Protein AF-A0A8S2ZMB6-F1 (afdb_monomer_lite)

Structure (mmCIF, N/CA/C/O backbone):
data_AF-A0A8S2ZMB6-F1
#
_entry.id   AF-A0A8S2ZMB6-F1
#
loop_
_atom_site.group_PDB
_atom_site.id
_atom_site.type_symbol
_atom_site.label_atom_id
_atom_site.label_alt_id
_atom_site.label_comp_id
_atom_site.label_asym_id
_atom_site.label_entity_id
_atom_site.label_seq_id
_atom_site.pdbx_PDB_ins_code
_atom_site.Cartn_x
_atom_site.Cartn_y
_atom_site.Cartn_z
_atom_site.occupancy
_atom_site.B_iso_or_equiv
_atom_site.auth_seq_id
_atom_site.auth_comp_id
_atom_site.auth_asym_id
_atom_site.auth_atom_id
_atom_site.pdbx_PDB_model_num
ATOM 1 N N . MET A 1 1 ? -8.492 14.166 2.239 1.00 45.06 1 MET A N 1
ATOM 2 C CA . MET A 1 1 ? -8.370 13.109 1.217 1.00 45.06 1 MET A CA 1
ATOM 3 C C . MET A 1 1 ? -6.886 12.848 1.044 1.00 45.06 1 MET A C 1
ATOM 5 O O . MET A 1 1 ? -6.188 13.728 0.562 1.00 45.06 1 MET A O 1
ATOM 9 N N . SER A 1 2 ? -6.374 11.742 1.579 1.00 49.38 2 SER A N 1
ATOM 10 C CA . SER A 1 2 ? -4.940 11.442 1.514 1.00 49.38 2 SER A CA 1
ATOM 11 C C . SER A 1 2 ? -4.708 10.565 0.291 1.00 49.38 2 SER A C 1
ATOM 13 O O . SER A 1 2 ? -5.038 9.391 0.330 1.00 49.38 2 SER A O 1
ATOM 15 N N . ALA A 1 3 ? -4.204 11.130 -0.803 1.00 52.44 3 ALA A N 1
ATOM 16 C CA . ALA A 1 3 ? -3.805 10.361 -1.978 1.00 52.44 3 ALA A CA 1
ATOM 17 C C . ALA A 1 3 ? -2.296 10.106 -1.909 1.00 52.44 3 ALA A C 1
ATOM 19 O O . ALA A 1 3 ? -1.514 11.032 -1.677 1.00 52.44 3 ALA A O 1
ATOM 20 N N . CYS A 1 4 ? -1.870 8.855 -2.083 1.00 55.31 4 CYS A N 1
ATOM 21 C CA . CYS A 1 4 ? -0.455 8.555 -2.274 1.00 55.31 4 CYS A CA 1
ATOM 22 C C . CYS A 1 4 ? -0.186 8.450 -3.774 1.00 55.31 4 CYS A C 1
ATOM 24 O O . CYS A 1 4 ? -0.675 7.529 -4.423 1.00 55.31 4 CYS A O 1
ATOM 26 N N . HIS A 1 5 ? 0.592 9.395 -4.299 1.00 54.06 5 HIS A N 1
ATOM 27 C CA . HIS A 1 5 ? 1.124 9.346 -5.659 1.00 54.06 5 HIS A CA 1
ATOM 28 C C . HIS A 1 5 ? 2.185 8.245 -5.756 1.00 54.06 5 HIS A C 1
ATOM 30 O O . HIS A 1 5 ? 3.056 8.150 -4.876 1.00 54.06 5 HIS A O 1
ATOM 36 N N . TYR A 1 6 ? 2.083 7.396 -6.776 1.00 61.00 6 TYR A N 1
ATOM 37 C CA . TYR A 1 6 ? 3.091 6.403 -7.115 1.00 61.00 6 TYR A CA 1
ATOM 38 C C . TYR A 1 6 ? 3.336 6.405 -8.637 1.00 61.00 6 TYR A C 1
ATOM 40 O O . TYR A 1 6 ? 2.398 6.194 -9.406 1.00 61.00 6 TYR A O 1
ATOM 48 N N . PRO A 1 7 ? 4.577 6.630 -9.106 1.00 53.91 7 PRO A N 1
ATOM 49 C CA . PRO A 1 7 ? 4.878 6.578 -10.529 1.00 53.91 7 PRO A CA 1
ATOM 50 C C . PRO A 1 7 ? 4.968 5.120 -10.989 1.00 53.91 7 PRO A C 1
ATOM 52 O O . PRO A 1 7 ? 5.920 4.413 -10.658 1.00 53.91 7 PRO A O 1
ATOM 55 N N . SER A 1 8 ? 3.986 4.667 -11.765 1.00 52.50 8 SER A 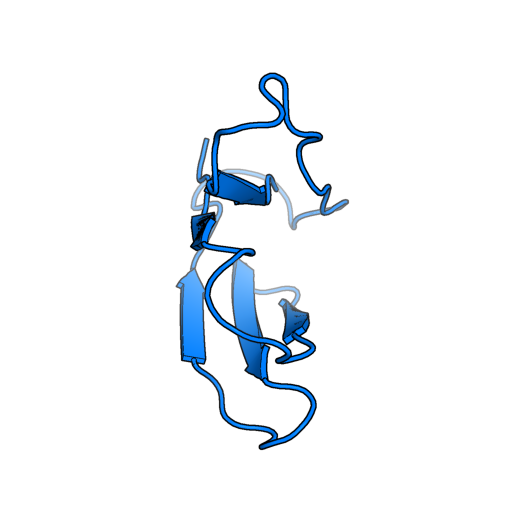N 1
ATOM 56 C CA . SER A 1 8 ? 3.897 3.268 -12.197 1.00 52.50 8 SER A CA 1
ATOM 57 C C . SER A 1 8 ? 4.769 2.914 -13.394 1.00 52.50 8 SER A C 1
ATOM 59 O O . SER A 1 8 ? 5.021 1.739 -13.652 1.00 52.50 8 SER A O 1
ATOM 61 N N . SER A 1 9 ? 5.284 3.910 -14.116 1.00 51.91 9 SER A N 1
ATOM 62 C CA . SER A 1 9 ? 6.044 3.664 -15.345 1.00 51.91 9 SER A CA 1
ATOM 63 C C . SER A 1 9 ? 7.526 3.399 -15.144 1.00 51.91 9 SER A C 1
ATOM 65 O O . SER A 1 9 ? 8.200 2.961 -16.076 1.00 51.91 9 SER A O 1
ATOM 67 N N . LEU A 1 10 ? 8.059 3.659 -13.949 1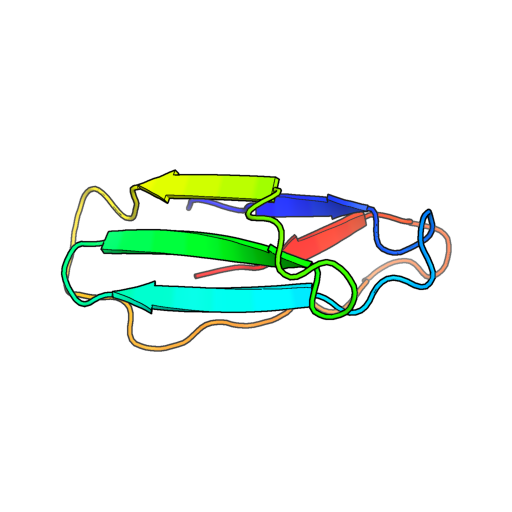.00 52.34 10 LEU A N 1
ATOM 68 C CA . LEU A 1 10 ? 9.506 3.688 -13.768 1.00 52.34 10 LEU A CA 1
ATOM 69 C C . LEU A 1 10 ? 10.094 2.333 -13.365 1.00 52.34 10 LEU A C 1
ATOM 71 O O . LEU A 1 10 ? 11.310 2.162 -13.402 1.00 52.34 10 LEU A O 1
ATOM 75 N N . THR A 1 11 ? 9.290 1.351 -12.949 1.00 55.41 11 THR A N 1
ATOM 76 C CA . THR A 1 11 ? 9.857 0.112 -12.403 1.00 55.41 11 THR A CA 1
ATOM 77 C C . THR A 1 11 ? 8.974 -1.102 -12.681 1.00 55.41 11 THR A C 1
ATOM 79 O O . THR A 1 11 ? 7.820 -1.136 -12.278 1.00 55.41 11 THR A O 1
ATOM 82 N N . LYS A 1 12 ? 9.540 -2.159 -13.292 1.00 63.47 12 LYS A N 1
ATOM 83 C CA . LYS A 1 12 ? 8.957 -3.525 -13.373 1.00 63.47 12 LYS A CA 1
ATOM 84 C C . LYS A 1 12 ? 8.853 -4.198 -11.987 1.00 63.47 12 LYS A C 1
ATOM 86 O O . LYS A 1 12 ? 9.010 -5.410 -11.851 1.00 63.47 12 LYS A O 1
ATOM 91 N N . GLU A 1 13 ? 8.697 -3.414 -10.931 1.00 66.94 13 GLU A N 1
ATOM 92 C CA . GLU A 1 13 ? 8.625 -3.886 -9.560 1.00 66.94 13 GLU A CA 1
ATOM 93 C C . GLU A 1 13 ? 7.155 -4.124 -9.217 1.00 66.94 13 GLU A C 1
ATOM 95 O O . GLU A 1 13 ? 6.294 -3.282 -9.449 1.00 66.94 13 GLU A O 1
ATOM 100 N N . SER A 1 14 ? 6.851 -5.303 -8.679 1.00 72.06 14 SER A N 1
ATOM 101 C CA . SER A 1 14 ? 5.536 -5.569 -8.099 1.00 72.06 14 SER A CA 1
ATOM 102 C C . SER A 1 14 ? 5.508 -5.011 -6.683 1.00 72.06 14 SER A C 1
ATOM 104 O O . SER A 1 14 ? 6.458 -5.219 -5.927 1.00 72.06 14 SER A O 1
ATOM 106 N N . PHE A 1 15 ? 4.426 -4.342 -6.295 1.00 76.25 15 PHE A N 1
ATOM 107 C CA . PHE A 1 15 ? 4.274 -3.787 -4.951 1.00 76.25 15 PHE A CA 1
ATOM 108 C C . PHE A 1 15 ? 3.095 -4.410 -4.220 1.00 76.25 15 PHE A C 1
ATOM 110 O O . PHE A 1 15 ? 2.091 -4.785 -4.818 1.00 76.25 15 PHE A O 1
ATOM 117 N N . LEU A 1 16 ? 3.236 -4.504 -2.902 1.00 81.50 16 LEU A N 1
ATOM 118 C CA . LEU A 1 16 ? 2.205 -4.952 -1.984 1.00 81.50 16 LEU A CA 1
ATOM 119 C C . LEU A 1 16 ? 1.915 -3.830 -0.993 1.00 81.50 16 LEU A C 1
ATOM 121 O O . LEU A 1 16 ? 2.829 -3.295 -0.364 1.00 81.50 16 LEU A O 1
ATOM 125 N N . ILE A 1 17 ? 0.640 -3.504 -0.821 1.00 81.69 17 ILE A N 1
ATOM 126 C CA . ILE A 1 17 ? 0.193 -2.561 0.201 1.00 81.69 17 ILE A CA 1
ATOM 127 C C . ILE A 1 17 ? -0.510 -3.339 1.296 1.00 81.69 17 ILE A C 1
ATOM 129 O O . ILE A 1 17 ? -1.421 -4.119 1.032 1.00 81.69 17 ILE A O 1
ATOM 133 N N . THR A 1 18 ? -0.093 -3.102 2.534 1.00 82.56 18 THR A N 1
ATOM 134 C CA . THR A 1 18 ? -0.742 -3.665 3.720 1.00 82.56 18 THR A CA 1
ATOM 135 C C . THR A 1 18 ? -1.268 -2.545 4.601 1.00 82.56 18 THR A C 1
ATOM 137 O O . THR A 1 18 ? -0.566 -1.549 4.807 1.00 82.56 18 THR A O 1
ATOM 140 N N . ILE A 1 19 ? -2.454 -2.745 5.164 1.00 79.62 19 ILE A N 1
ATOM 141 C CA . ILE A 1 19 ? -3.079 -1.852 6.142 1.00 79.62 19 ILE A CA 1
ATOM 142 C C . ILE A 1 19 ? -3.201 -2.600 7.463 1.00 79.62 19 ILE A C 1
ATOM 144 O O . ILE A 1 19 ? -3.493 -3.796 7.461 1.00 79.62 19 ILE A O 1
ATOM 148 N N . ASN A 1 20 ? -3.020 -1.906 8.581 1.00 77.38 20 ASN A N 1
ATOM 149 C CA . ASN A 1 20 ? -3.405 -2.419 9.893 1.00 77.38 20 ASN A CA 1
ATOM 150 C C . ASN A 1 20 ? -4.631 -1.673 10.455 1.00 77.38 20 ASN A C 1
ATOM 152 O O . ASN A 1 20 ? -5.015 -0.609 9.973 1.00 77.38 20 ASN A O 1
ATOM 156 N N . ASN A 1 21 ? -5.209 -2.198 11.536 1.00 70.38 21 ASN A N 1
ATOM 157 C CA . ASN A 1 21 ? -6.349 -1.573 12.221 1.00 70.38 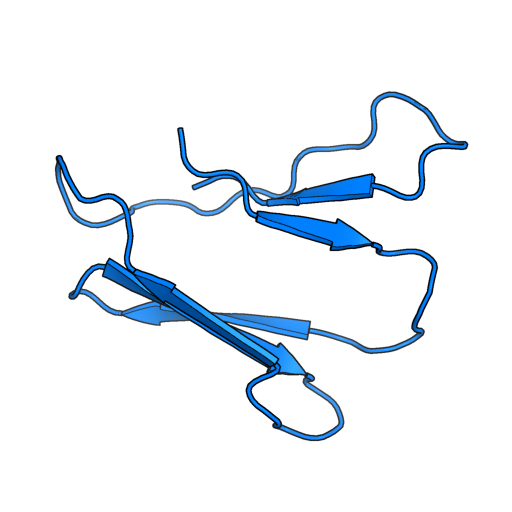21 ASN A CA 1
ATOM 158 C C . ASN A 1 21 ? -5.989 -0.265 12.965 1.00 70.38 21 ASN A C 1
ATOM 160 O O . ASN A 1 21 ? -6.850 0.324 13.608 1.00 70.38 21 ASN A O 1
ATOM 164 N N . GLU A 1 22 ? -4.739 0.199 12.877 1.00 74.25 22 GLU A N 1
ATOM 165 C CA . GLU A 1 22 ? -4.215 1.409 13.526 1.00 74.25 22 GLU A CA 1
ATOM 166 C C . GLU A 1 22 ? -3.838 2.490 12.503 1.00 74.25 22 GLU A C 1
ATOM 168 O O . GLU A 1 22 ? -2.902 3.261 12.723 1.00 74.25 22 GLU A O 1
ATOM 173 N N . TYR A 1 23 ? -4.524 2.535 11.358 1.00 76.38 23 TYR A N 1
ATOM 174 C CA . TYR A 1 23 ? -4.338 3.607 10.373 1.00 76.38 23 TYR A CA 1
ATOM 175 C C . TYR A 1 23 ? -2.928 3.649 9.757 1.00 76.38 23 TYR A C 1
ATOM 177 O O . TYR A 1 23 ? -2.491 4.684 9.258 1.00 76.38 23 TYR A O 1
ATOM 185 N N . LYS A 1 24 ? -2.180 2.539 9.794 1.00 81.75 24 LYS A N 1
ATOM 186 C CA . LYS A 1 24 ? -0.819 2.443 9.254 1.00 81.75 24 LYS A CA 1
ATOM 187 C C . LYS A 1 24 ? -0.829 1.688 7.933 1.00 81.75 24 LYS A C 1
ATOM 189 O O . LYS A 1 24 ? -1.165 0.504 7.882 1.00 81.75 24 LYS A O 1
ATOM 194 N N . TYR A 1 25 ? -0.367 2.361 6.889 1.00 83.31 25 TYR A N 1
ATOM 195 C CA . TYR A 1 25 ? -0.099 1.775 5.580 1.00 83.31 25 TYR A CA 1
ATOM 196 C C . TYR A 1 25 ? 1.380 1.511 5.431 1.00 83.31 25 TYR A C 1
ATOM 198 O O . TYR A 1 25 ? 2.211 2.350 5.791 1.00 83.31 25 TYR A O 1
ATOM 206 N N . LYS A 1 26 ? 1.704 0.373 4.827 1.00 86.00 26 LYS A N 1
ATOM 207 C CA . LYS A 1 26 ? 3.064 0.061 4.402 1.00 86.00 26 LYS A CA 1
ATOM 208 C C . LYS A 1 26 ? 3.053 -0.387 2.954 1.00 86.00 26 LYS A C 1
ATOM 210 O O . LYS A 1 26 ? 2.301 -1.288 2.587 1.00 86.00 26 LYS A O 1
ATOM 215 N N . LEU A 1 27 ? 3.892 0.263 2.160 1.00 84.88 27 LEU A N 1
ATOM 216 C CA . LEU A 1 27 ? 4.175 -0.096 0.782 1.00 84.88 27 LEU A CA 1
ATOM 217 C C . LEU A 1 27 ? 5.443 -0.942 0.761 1.00 84.88 27 LEU A C 1
ATOM 219 O O . LEU A 1 27 ? 6.534 -0.449 1.064 1.00 84.88 27 LEU A O 1
ATOM 223 N N . TYR A 1 28 ? 5.291 -2.201 0.388 1.00 83.19 28 TYR A N 1
ATOM 224 C CA . TYR A 1 28 ? 6.375 -3.150 0.217 1.00 83.19 28 TYR A CA 1
ATOM 225 C C . TYR A 1 28 ? 6.652 -3.361 -1.263 1.00 83.19 28 TYR A C 1
ATOM 227 O O . TYR A 1 28 ? 5.729 -3.492 -2.062 1.00 83.19 28 TYR A O 1
ATOM 235 N N . ASN A 1 29 ? 7.923 -3.451 -1.629 1.00 82.25 29 ASN A N 1
ATOM 236 C CA . ASN A 1 29 ? 8.302 -4.062 -2.894 1.00 82.25 29 ASN A CA 1
ATOM 237 C C . ASN A 1 29 ? 8.196 -5.587 -2.719 1.00 82.25 29 ASN A C 1
ATOM 239 O O . ASN A 1 29 ? 8.807 -6.150 -1.814 1.00 82.25 29 ASN A O 1
ATOM 243 N N . SER A 1 30 ? 7.405 -6.248 -3.559 1.00 76.88 30 SER A N 1
ATOM 244 C CA . SER A 1 30 ? 7.174 -7.696 -3.519 1.00 76.88 30 SER A CA 1
ATOM 245 C C . SER A 1 30 ? 8.461 -8.488 -3.778 1.00 76.88 30 SER A C 1
ATOM 247 O O . SER A 1 30 ? 8.738 -9.471 -3.093 1.00 76.88 30 SER A O 1
ATOM 249 N N . SER A 1 31 ? 9.295 -8.017 -4.708 1.00 80.81 31 SER A N 1
ATOM 250 C CA . SER A 1 31 ? 10.534 -8.680 -5.126 1.00 80.81 31 SER A CA 1
ATOM 251 C C . SER A 1 31 ? 11.632 -8.609 -4.062 1.00 80.81 31 SER A C 1
ATOM 253 O O . SER A 1 31 ? 12.292 -9.605 -3.787 1.00 80.81 31 SER A O 1
ATOM 255 N N . THR A 1 32 ? 11.834 -7.442 -3.443 1.00 82.31 32 THR A N 1
ATOM 256 C CA . THR A 1 32 ? 12.903 -7.231 -2.443 1.00 82.31 32 THR A CA 1
ATOM 257 C C . THR A 1 32 ? 12.413 -7.324 -0.999 1.00 82.31 32 THR A C 1
ATOM 259 O O . THR A 1 32 ? 13.224 -7.309 -0.077 1.00 82.31 32 THR A O 1
ATOM 262 N N . LYS A 1 33 ? 11.093 -7.398 -0.781 1.00 80.75 33 LYS A N 1
ATOM 263 C CA . LYS A 1 33 ? 10.422 -7.342 0.535 1.00 80.75 33 LYS A CA 1
ATOM 264 C C . LYS A 1 33 ? 10.730 -6.075 1.345 1.00 80.75 33 LYS A C 1
ATOM 266 O O . LYS A 1 33 ? 10.410 -5.994 2.529 1.00 80.75 33 LYS A O 1
ATOM 271 N N . MET A 1 34 ? 11.312 -5.059 0.710 1.00 83.00 34 MET A N 1
ATOM 272 C CA . MET A 1 34 ? 11.681 -3.803 1.353 1.00 83.00 34 MET A CA 1
ATOM 273 C C . MET A 1 34 ? 10.464 -2.894 1.512 1.00 83.00 34 MET A C 1
ATOM 275 O O . MET A 1 34 ? 9.702 -2.683 0.566 1.00 83.00 34 MET A O 1
ATOM 279 N N . CYS A 1 35 ? 10.307 -2.310 2.701 1.00 83.50 35 CYS A N 1
ATOM 280 C CA . CYS A 1 35 ? 9.304 -1.279 2.952 1.00 83.50 35 CYS A CA 1
ATOM 281 C C . CYS A 1 35 ? 9.788 0.055 2.366 1.00 83.50 35 CYS A C 1
ATOM 283 O O . CYS A 1 35 ? 10.732 0.653 2.878 1.00 83.50 35 CYS A O 1
ATOM 285 N N . ARG A 1 36 ? 9.141 0.529 1.299 1.00 83.19 36 ARG A N 1
ATOM 286 C CA . ARG A 1 36 ? 9.492 1.777 0.601 1.00 83.19 36 ARG A CA 1
ATOM 287 C C . ARG A 1 36 ? 8.843 3.004 1.231 1.00 83.19 36 ARG A C 1
ATOM 289 O O . ARG A 1 36 ? 9.435 4.077 1.223 1.00 83.19 36 ARG A O 1
ATOM 296 N N . LYS A 1 37 ? 7.626 2.861 1.762 1.00 82.75 37 LYS A N 1
ATOM 297 C CA . LYS A 1 37 ? 6.872 3.978 2.340 1.00 82.75 37 LYS A CA 1
ATOM 298 C C . LYS A 1 37 ? 5.975 3.493 3.467 1.00 82.75 37 LYS A C 1
ATOM 300 O O . LYS A 1 37 ? 5.297 2.479 3.323 1.00 82.75 37 LYS A O 1
ATOM 305 N N . THR A 1 38 ? 5.972 4.227 4.574 1.00 85.56 38 THR A N 1
ATOM 306 C CA . THR A 1 38 ? 5.002 4.058 5.660 1.00 85.56 38 THR A CA 1
ATOM 307 C C . THR A 1 38 ? 4.209 5.347 5.784 1.00 85.56 38 THR A C 1
ATOM 309 O O . THR A 1 38 ? 4.796 6.425 5.819 1.00 85.56 38 THR A O 1
ATOM 312 N N . ILE A 1 39 ? 2.885 5.239 5.813 1.00 82.06 39 ILE A N 1
ATOM 313 C CA . ILE A 1 39 ? 1.978 6.384 5.915 1.00 82.06 39 ILE A CA 1
ATOM 314 C C . ILE A 1 39 ? 1.035 6.126 7.084 1.00 82.06 39 ILE A C 1
ATOM 316 O O . ILE A 1 39 ? 0.581 4.999 7.271 1.00 82.06 39 ILE A O 1
ATOM 320 N N . LEU A 1 40 ? 0.745 7.167 7.858 1.00 81.06 40 LEU A N 1
ATOM 321 C CA . LEU A 1 40 ? -0.303 7.155 8.873 1.00 81.06 40 LEU A CA 1
ATOM 322 C C . LEU A 1 40 ? -1.507 7.936 8.333 1.00 81.06 40 LEU A C 1
ATOM 324 O O . LEU A 1 40 ? -1.362 9.090 7.933 1.00 81.06 40 LEU A O 1
ATOM 328 N N . GLY A 1 41 ? -2.682 7.314 8.285 1.00 73.62 41 GLY A N 1
ATOM 329 C CA . GLY A 1 41 ? -3.930 7.964 7.885 1.00 73.62 41 GLY A CA 1
ATOM 330 C 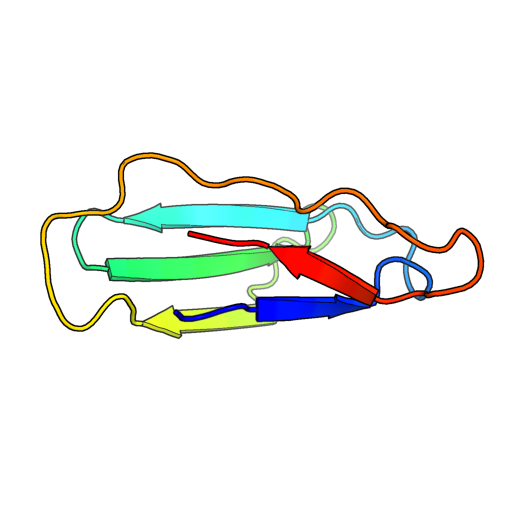C . GLY A 1 41 ? -5.131 7.008 7.858 1.00 73.62 41 GLY A C 1
ATOM 331 O O . GLY A 1 41 ? -4.956 5.794 7.906 1.00 73.62 41 GLY A O 1
ATOM 332 N N . PRO A 1 42 ? -6.370 7.500 7.755 1.00 67.44 42 PRO A N 1
ATOM 333 C CA . PRO A 1 42 ? -6.816 8.878 7.876 1.00 67.44 42 PRO A CA 1
ATOM 334 C C . PRO A 1 42 ? -6.827 9.279 9.356 1.00 67.44 42 PRO A C 1
ATOM 336 O O . PRO A 1 42 ? -7.189 8.489 10.219 1.00 67.44 42 PRO A O 1
ATOM 339 N N . THR A 1 43 ? -6.448 10.516 9.663 1.00 66.75 43 THR A N 1
ATOM 340 C CA . THR A 1 43 ? -6.392 11.022 11.048 1.00 66.75 43 THR A CA 1
ATOM 341 C C . THR A 1 43 ? -7.784 11.231 11.666 1.00 66.75 43 THR A C 1
ATOM 343 O O . THR A 1 43 ? -7.898 11.441 12.867 1.00 66.75 43 THR A O 1
ATOM 346 N N . PHE A 1 44 ? -8.843 11.174 10.852 1.00 62.03 44 PHE A N 1
ATOM 347 C CA . PHE A 1 44 ? -10.234 11.373 11.255 1.00 62.03 44 PHE A CA 1
ATOM 348 C C . PHE A 1 44 ? -11.137 10.311 10.618 1.00 62.03 44 PHE A C 1
ATOM 350 O O . PHE A 1 44 ? -11.134 10.159 9.396 1.00 62.03 44 PHE A O 1
ATOM 357 N N . GLY A 1 45 ? -11.939 9.621 11.437 1.00 70.81 45 GLY A N 1
ATOM 358 C CA . GLY A 1 45 ? -12.973 8.683 10.989 1.00 70.81 45 GLY A CA 1
ATOM 359 C C . GLY A 1 45 ? -12.838 7.270 11.561 1.00 70.81 45 GLY A C 1
ATOM 360 O O . GLY A 1 45 ? -12.185 7.049 12.577 1.00 70.81 45 GLY A O 1
ATOM 361 N N . SER A 1 46 ? -13.511 6.320 10.911 1.00 69.00 46 SER A N 1
ATOM 362 C CA . SER A 1 46 ? -13.427 4.884 11.198 1.00 69.00 46 SER A CA 1
ATOM 363 C C . SER A 1 46 ? -12.225 4.236 10.493 1.00 69.00 46 SER A C 1
ATOM 365 O O . SER A 1 46 ? -11.754 4.783 9.491 1.00 69.00 46 SER A O 1
ATOM 367 N N . PRO A 1 47 ? -11.780 3.038 10.923 1.00 68.31 47 PRO A N 1
ATOM 368 C CA . PRO A 1 47 ? -10.774 2.259 10.206 1.00 68.31 47 PRO A CA 1
ATOM 369 C C . PRO A 1 47 ? -11.132 2.077 8.731 1.00 68.31 47 PRO A C 1
ATOM 371 O O . PRO A 1 47 ? -12.307 1.977 8.358 1.00 68.31 47 PRO A O 1
ATOM 374 N N . LEU A 1 48 ? -10.107 2.052 7.884 1.00 70.50 48 LEU A N 1
ATOM 375 C CA . LEU A 1 48 ? -10.290 2.085 6.444 1.00 70.50 48 LEU A CA 1
ATOM 376 C C . LEU A 1 48 ? -10.868 0.763 5.924 1.00 70.50 48 LEU A C 1
ATOM 378 O O . LEU A 1 48 ? -10.366 -0.313 6.242 1.00 70.50 48 LEU A O 1
ATOM 382 N N . ARG A 1 49 ? -11.941 0.840 5.128 1.00 71.94 49 ARG A N 1
ATOM 383 C CA . ARG A 1 49 ? -12.701 -0.345 4.684 1.00 71.94 49 ARG A CA 1
ATOM 384 C C . ARG A 1 49 ? -12.313 -0.855 3.300 1.00 71.94 49 ARG A C 1
ATOM 386 O O . ARG A 1 49 ? -12.564 -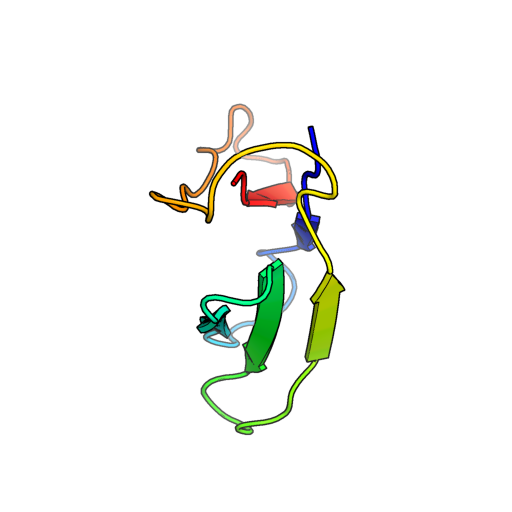2.021 3.008 1.00 71.94 49 ARG A O 1
ATOM 393 N N . LYS A 1 50 ? -11.769 0.000 2.429 1.00 72.88 50 LYS A N 1
ATOM 394 C CA . LYS A 1 50 ? -11.478 -0.350 1.035 1.00 72.88 50 LYS A CA 1
ATOM 395 C C . LYS A 1 50 ? -10.351 0.513 0.480 1.00 72.88 50 LYS A C 1
ATOM 397 O O . LYS A 1 50 ? -10.395 1.722 0.629 1.00 72.88 50 LYS A O 1
ATOM 402 N N . ILE A 1 51 ? -9.396 -0.112 -0.202 1.00 75.12 51 ILE A N 1
ATOM 403 C CA . ILE A 1 51 ? -8.410 0.582 -1.036 1.00 75.12 51 ILE A CA 1
ATOM 404 C C . ILE A 1 51 ? -8.822 0.418 -2.495 1.00 75.12 51 ILE A C 1
ATOM 406 O O . ILE A 1 51 ? -9.252 -0.667 -2.896 1.00 75.12 51 ILE A O 1
ATOM 410 N N . GLY A 1 52 ? -8.680 1.484 -3.281 1.00 72.81 52 GLY A N 1
ATOM 411 C CA . GLY A 1 52 ? -8.858 1.452 -4.727 1.00 72.81 52 GLY A CA 1
ATOM 412 C C . GLY A 1 52 ? -7.654 2.031 -5.463 1.00 72.81 52 GLY A C 1
ATOM 413 O O . GLY A 1 52 ? -6.995 2.957 -4.989 1.00 72.81 52 GLY A O 1
ATOM 414 N N . ILE A 1 53 ? -7.383 1.477 -6.642 1.00 73.75 53 ILE A N 1
ATOM 415 C CA . ILE A 1 53 ? -6.488 2.091 -7.624 1.00 73.75 53 ILE A CA 1
ATOM 416 C C . ILE A 1 53 ? -7.347 3.057 -8.435 1.00 73.75 53 ILE A C 1
ATOM 418 O O . ILE A 1 53 ? -8.426 2.678 -8.902 1.00 73.75 53 ILE A O 1
ATOM 422 N N . LEU A 1 54 ? -6.912 4.309 -8.554 1.00 73.69 54 LEU A N 1
ATOM 423 C CA . LEU A 1 54 ? -7.570 5.273 -9.421 1.00 73.69 54 LEU A CA 1
ATOM 424 C C . LEU A 1 54 ? -7.168 4.955 -10.870 1.00 73.69 54 LEU A C 1
ATOM 426 O O . LEU A 1 54 ? -5.972 4.970 -11.168 1.00 73.69 54 LEU A O 1
ATOM 430 N N . PRO A 1 55 ? -8.124 4.637 -11.761 1.00 63.56 55 PRO A N 1
ATOM 431 C CA . PRO A 1 55 ? -7.809 4.409 -13.163 1.00 63.56 55 PRO A CA 1
ATOM 432 C C . PRO A 1 55 ? -7.260 5.694 -13.791 1.00 63.56 55 PRO A C 1
ATOM 434 O O . PRO A 1 55 ? -7.715 6.793 -13.468 1.00 63.56 55 PRO A O 1
ATOM 437 N N . LYS A 1 56 ? -6.273 5.549 -14.679 1.00 67.94 56 LYS A N 1
ATOM 438 C CA . LYS A 1 56 ? -5.692 6.671 -15.421 1.00 67.94 56 LYS A CA 1
ATOM 439 C C . LYS A 1 56 ? -6.750 7.297 -16.328 1.00 67.94 56 LYS A C 1
ATOM 441 O O . LYS A 1 56 ? -7.469 6.575 -17.014 1.00 67.94 56 LYS A O 1
ATOM 446 N N . LEU A 1 57 ? -6.835 8.627 -16.311 1.00 63.62 57 LEU A N 1
ATOM 447 C CA . LEU A 1 57 ? -7.667 9.381 -17.251 1.00 63.62 57 LEU A CA 1
ATOM 448 C C . LEU A 1 57 ? -6.930 9.640 -18.576 1.00 63.62 57 LEU A C 1
ATOM 450 O O . LEU A 1 57 ? -7.567 9.660 -19.621 1.00 63.62 57 LEU A O 1
ATOM 454 N N . ASP A 1 58 ? -5.600 9.766 -18.516 1.00 65.06 58 ASP A N 1
ATOM 455 C CA . ASP A 1 58 ? -4.724 10.041 -19.656 1.00 65.06 58 ASP A CA 1
ATOM 456 C C . ASP A 1 58 ? -3.691 8.918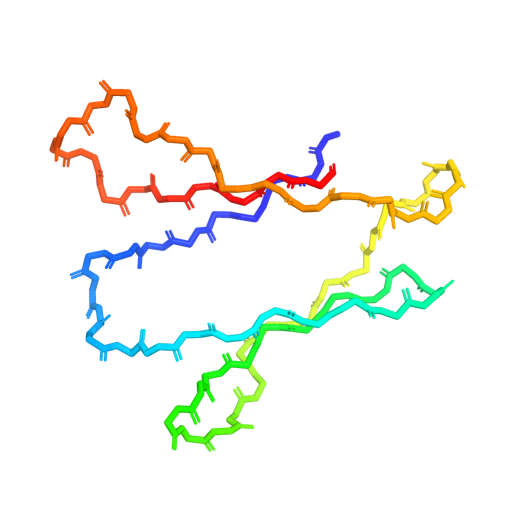 -19.817 1.00 65.06 58 ASP A C 1
ATOM 458 O O . ASP A 1 58 ? -2.991 8.562 -18.863 1.00 65.06 58 ASP A O 1
ATOM 462 N N . GLU A 1 59 ? -3.582 8.361 -21.025 1.00 59.88 59 GLU A N 1
ATOM 463 C CA . GLU A 1 59 ? -2.687 7.235 -21.337 1.00 59.88 59 GLU A CA 1
ATOM 464 C C . GLU A 1 59 ? -1.194 7.608 -21.226 1.00 59.88 59 GLU A C 1
ATOM 466 O O . GLU A 1 59 ? -0.370 6.752 -20.902 1.00 59.88 59 GLU A O 1
ATOM 471 N N . ASP A 1 60 ? -0.855 8.891 -21.393 1.00 58.72 60 ASP A N 1
ATOM 472 C CA . ASP A 1 60 ? 0.516 9.419 -21.314 1.00 58.72 60 ASP A CA 1
ATOM 473 C C . ASP A 1 60 ? 0.955 9.833 -19.898 1.00 58.72 60 ASP A C 1
ATOM 475 O O . ASP A 1 60 ? 2.143 10.074 -19.650 1.00 58.72 60 ASP A O 1
ATOM 479 N N . SER A 1 61 ? 0.027 9.910 -18.936 1.00 59.59 61 SER A N 1
ATOM 480 C CA . SER A 1 61 ? 0.385 10.258 -17.561 1.00 59.59 61 SER A CA 1
ATOM 481 C C . SER A 1 61 ? 0.907 9.030 -16.810 1.00 59.59 61 SER A C 1
ATOM 483 O O . SER A 1 61 ? 0.246 7.999 -16.648 1.00 59.59 61 SER A O 1
ATOM 485 N N . ASN A 1 62 ? 2.133 9.137 -16.302 1.00 60.06 62 ASN A N 1
ATOM 486 C CA . ASN A 1 62 ? 2.789 8.084 -15.524 1.00 60.06 62 ASN A CA 1
ATOM 487 C C . ASN A 1 62 ? 2.389 8.077 -14.044 1.00 60.06 62 ASN A C 1
ATOM 489 O O . ASN A 1 62 ? 3.026 7.415 -13.223 1.00 60.06 62 ASN A O 1
ATOM 493 N N . GLU A 1 63 ? 1.336 8.811 -13.709 1.00 62.88 63 GLU A N 1
ATOM 494 C CA . GLU A 1 63 ? 0.884 9.039 -12.350 1.00 62.88 63 GLU A CA 1
ATOM 495 C C . GLU A 1 63 ? -0.239 8.058 -12.011 1.00 62.88 63 GLU A C 1
ATOM 497 O O . GLU A 1 63 ? -1.360 8.172 -12.504 1.00 62.88 63 GLU A O 1
ATOM 502 N N . GLU A 1 64 ? 0.063 7.063 -11.175 1.00 66.81 64 GLU A N 1
ATOM 503 C CA . GLU A 1 64 ? -0.962 6.222 -10.567 1.00 66.81 64 GLU A CA 1
ATOM 504 C C . GLU A 1 64 ? -1.242 6.704 -9.153 1.00 66.81 64 GLU A C 1
ATOM 506 O O . GLU A 1 64 ? -0.346 6.914 -8.327 1.00 66.81 64 GLU A O 1
ATOM 511 N N . TYR A 1 65 ? -2.527 6.873 -8.872 1.00 66.81 65 TYR A N 1
ATOM 512 C CA . TYR A 1 65 ? -2.987 7.300 -7.567 1.00 66.81 65 TYR A CA 1
ATOM 513 C C . TYR A 1 65 ? -3.689 6.154 -6.877 1.00 66.81 65 TYR A C 1
ATOM 515 O O . TYR A 1 65 ? -4.565 5.489 -7.432 1.00 66.81 65 TYR A O 1
ATOM 523 N N . ILE A 1 66 ? -3.323 5.964 -5.620 1.00 67.69 66 ILE A N 1
ATOM 524 C CA . ILE A 1 66 ? -4.032 5.059 -4.732 1.00 67.69 66 ILE A CA 1
ATOM 525 C C . ILE A 1 66 ? -4.838 5.925 -3.780 1.00 67.69 66 ILE A C 1
ATOM 527 O O . ILE A 1 66 ? -4.294 6.837 -3.142 1.00 67.69 66 ILE A O 1
ATOM 531 N N . TYR A 1 67 ? -6.137 5.644 -3.727 1.00 66.62 67 TYR A N 1
ATOM 532 C CA . TYR A 1 67 ? -7.067 6.310 -2.832 1.00 66.62 67 TYR A CA 1
ATOM 533 C C . TYR A 1 67 ? -7.564 5.333 -1.769 1.00 66.62 67 TYR A C 1
ATOM 535 O O . TYR A 1 67 ? -7.700 4.123 -1.997 1.00 66.62 67 TYR A O 1
ATOM 543 N N . PHE A 1 68 ? -7.802 5.895 -0.592 1.00 68.69 68 PHE A N 1
ATOM 544 C CA . PHE A 1 68 ? -8.233 5.203 0.608 1.00 68.69 68 PHE A CA 1
ATOM 545 C C . PHE A 1 68 ? -9.395 5.980 1.233 1.00 68.69 68 PHE A C 1
ATOM 547 O O . PHE A 1 68 ? -9.309 7.233 1.244 1.00 68.69 68 PHE A O 1
#

Radius of gyration: 12.77 Å; chains: 1; bounding box: 26×22×35 Å

Organism: NCBI:txid392030

Secondary structure (DSSP, 8-state):
---EEEETTS----EEEEE-TTSEEEEEETTT--EEEEEE--SSSSPP---EEEPPSSTT--EEEEE-

Foldseek 3Di:
DDKDKDQQPPDPWDWDWDDDQQQWIFIAGPVVRDTPDIDHDDPDDGGDDDKDWDDDPDPPDRIIIIDD

Sequence (68 aa):
MSACHYPSSLTKESFLITINNEYKYKLYNSSTKMCRKTILGPTFGSPLRKIGILPKLDEDSNEEYIYF

pLDDT: mean 70.23, std 10.57, range [45.06, 86.0]